Protein AF-A0AA48M439-F1 (afdb_monomer_lite)

Secondary structure (DSSP, 8-state):
---HHHHHHHHHHHHHHHHHHHHHHHHHHHHHHHHHHHHHHHTT-HHHHHHHHHHHHHHHHHHHHHHHHHTT---

Foldseek 3Di:
DDDPVNVVVVVVVVVLVVLVVVLVVLVVLLVVLVVQLVVCVVVVNNVSNVVSVVVNVVSVVVSVQSVCVNVVNND

Radius of gyration: 17.89 Å; chains: 1; bounding box: 37×13×57 Å

Organism: NCBI:txid556182

Sequence (75 aa):
MTSTIELARSSKEVHQALLKDYARELFATLESLSISAGEAAYRDNFTLASMHFDSIKLIGKELVSTFRQLDGSAQ

Structure (mmCIF, N/CA/C/O backbone):
data_AF-A0AA48M439-F1
#
_entry.id   AF-A0AA48M439-F1
#
loop_
_atom_site.group_PDB
_atom_site.id
_atom_site.type_symbol
_atom_site.label_atom_id
_atom_site.label_alt_id
_atom_site.label_comp_id
_atom_site.label_asym_id
_atom_site.label_entity_id
_atom_site.label_seq_id
_atom_site.pdbx_PDB_ins_code
_atom_site.Cartn_x
_atom_site.Cartn_y
_atom_site.Cartn_z
_atom_site.occupancy
_atom_site.B_iso_or_equiv
_atom_site.auth_seq_id
_atom_site.auth_comp_id
_atom_site.auth_asym_id
_atom_site.auth_atom_id
_atom_site.pdbx_PDB_model_num
ATOM 1 N N . MET A 1 1 ? -14.776 1.128 39.646 1.00 63.81 1 MET A N 1
ATOM 2 C CA . MET A 1 1 ? -15.241 -0.001 38.814 1.00 63.81 1 MET A CA 1
ATOM 3 C C . MET A 1 1 ? -15.612 0.580 37.463 1.00 63.81 1 MET A C 1
ATOM 5 O O . MET A 1 1 ? -16.622 1.262 37.384 1.00 63.81 1 MET A O 1
ATOM 9 N N . THR A 1 2 ? -14.753 0.431 36.456 1.00 65.38 2 THR A N 1
ATOM 10 C CA . THR A 1 2 ? -15.013 0.941 35.099 1.00 65.38 2 THR A CA 1
ATOM 11 C C . THR A 1 2 ? -16.131 0.119 34.470 1.00 65.38 2 THR A C 1
ATOM 13 O O . THR A 1 2 ? -16.109 -1.109 34.569 1.00 65.38 2 THR A O 1
ATOM 16 N N . SER A 1 3 ? -17.128 0.769 33.872 1.00 79.75 3 SER A N 1
ATOM 17 C CA . SER A 1 3 ? -18.256 0.032 33.295 1.00 79.75 3 SER A CA 1
ATOM 18 C C . SER A 1 3 ? -17.840 -0.682 32.002 1.00 79.75 3 SER A C 1
ATOM 20 O O . SER A 1 3 ? -16.985 -0.204 31.255 1.00 79.75 3 SER A O 1
ATOM 22 N N . THR A 1 4 ? -18.472 -1.815 31.688 1.00 79.50 4 THR A N 1
ATOM 23 C CA . THR A 1 4 ? -18.244 -2.566 30.438 1.00 79.50 4 THR A CA 1
ATOM 24 C C . THR A 1 4 ? -18.443 -1.701 29.183 1.00 79.50 4 THR A C 1
ATOM 26 O O . THR A 1 4 ? -17.784 -1.914 28.168 1.00 79.50 4 THR A O 1
ATOM 29 N N . ILE A 1 5 ? -19.304 -0.681 29.261 1.00 78.94 5 ILE A N 1
ATOM 30 C CA . ILE A 1 5 ? -19.585 0.268 28.173 1.00 78.94 5 ILE A CA 1
ATOM 31 C C . ILE A 1 5 ? -18.391 1.202 27.929 1.00 78.94 5 ILE A C 1
ATOM 33 O O . ILE A 1 5 ? -18.046 1.479 26.781 1.00 78.94 5 ILE A O 1
ATOM 37 N N . GLU A 1 6 ? -17.736 1.669 28.993 1.00 76.94 6 GLU A N 1
ATOM 38 C CA . GLU A 1 6 ? -16.549 2.527 28.890 1.00 76.94 6 GLU A CA 1
ATOM 39 C C . GLU A 1 6 ? -15.352 1.762 28.320 1.00 76.94 6 GLU A C 1
ATOM 41 O O . GLU A 1 6 ? -14.635 2.290 27.472 1.00 76.94 6 GLU A O 1
ATOM 46 N N . LEU A 1 7 ? -15.184 0.494 28.709 1.00 78.62 7 LEU A N 1
ATOM 47 C CA . LEU A 1 7 ? -14.148 -0.380 28.151 1.00 78.62 7 LEU A CA 1
ATOM 48 C C . LEU A 1 7 ? -14.357 -0.632 26.650 1.00 78.62 7 LEU A C 1
ATOM 50 O O . LEU A 1 7 ? -13.411 -0.524 25.871 1.00 78.62 7 LEU A O 1
ATOM 54 N N . ALA A 1 8 ? -15.593 -0.909 26.222 1.00 77.88 8 ALA A N 1
ATOM 55 C CA . ALA A 1 8 ? -15.914 -1.117 24.810 1.00 77.88 8 ALA A CA 1
ATOM 56 C C . ALA A 1 8 ? -15.701 0.155 23.969 1.00 77.88 8 ALA A C 1
ATOM 58 O O . ALA A 1 8 ? -15.178 0.086 22.855 1.00 77.88 8 ALA A O 1
ATOM 59 N N . ARG A 1 9 ? -16.062 1.326 24.510 1.00 81.31 9 ARG A N 1
ATOM 60 C CA . ARG A 1 9 ? -15.813 2.619 23.859 1.00 81.31 9 ARG A CA 1
ATOM 61 C C . ARG A 1 9 ? -14.317 2.882 23.697 1.00 81.31 9 ARG A C 1
ATOM 63 O O . ARG A 1 9 ? -13.878 3.157 22.585 1.00 81.31 9 ARG A O 1
ATOM 70 N N . SER A 1 10 ? -13.548 2.722 24.772 1.00 84.00 10 SER A N 1
ATOM 71 C CA . SER A 1 10 ? -12.097 2.916 24.753 1.00 84.00 10 SER A CA 1
ATOM 72 C C . SER A 1 10 ? -11.409 1.966 23.768 1.00 84.00 10 SER A C 1
ATOM 74 O O . SER A 1 10 ? -10.568 2.389 22.981 1.00 84.00 10 SER A O 1
ATOM 76 N N . SER A 1 11 ? -11.822 0.696 23.731 1.00 86.56 11 SER A N 1
ATOM 77 C CA . SER A 1 11 ? -11.291 -0.281 22.775 1.00 86.56 11 SER A CA 1
ATOM 78 C C . SER A 1 11 ? -11.562 0.119 21.320 1.00 86.56 11 SER A C 1
ATOM 80 O O . SER A 1 11 ? -10.661 0.029 20.484 1.00 86.56 11 SER A O 1
ATOM 82 N N . LYS A 1 12 ? -12.763 0.630 21.016 1.00 87.62 12 LYS A N 1
ATOM 83 C CA . LYS A 1 12 ? -13.106 1.133 19.679 1.00 87.62 12 LYS A CA 1
ATOM 84 C C . LYS A 1 12 ? -12.263 2.350 19.288 1.00 87.62 12 LYS A C 1
ATOM 86 O O . LYS A 1 12 ? -11.796 2.424 18.154 1.00 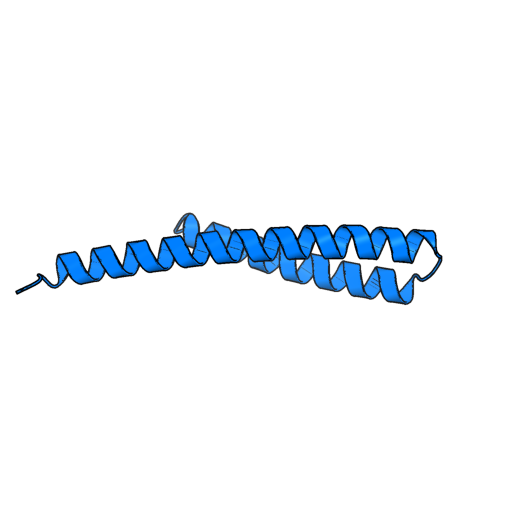87.62 12 LYS A O 1
ATOM 91 N N . GLU A 1 13 ? -12.063 3.288 20.209 1.00 89.94 13 GLU A N 1
ATOM 92 C CA . GLU A 1 13 ? -11.247 4.487 19.981 1.00 89.94 13 GLU A CA 1
ATOM 93 C C . GLU A 1 13 ? -9.784 4.127 19.696 1.00 89.94 13 GLU A C 1
ATOM 95 O O . GLU A 1 13 ? -9.207 4.622 18.728 1.00 89.94 13 GLU A O 1
ATOM 100 N N . VAL A 1 14 ? -9.209 3.205 20.475 1.00 92.31 14 VAL A N 1
ATOM 101 C CA . VAL A 1 14 ? -7.845 2.700 20.258 1.00 92.31 14 VAL A CA 1
ATOM 102 C C . VAL A 1 14 ? -7.731 1.996 18.906 1.00 92.31 14 VAL A C 1
ATOM 104 O O . VAL A 1 14 ? -6.797 2.260 18.154 1.00 92.31 14 VAL A O 1
ATOM 107 N N . HIS A 1 15 ? -8.695 1.145 18.553 1.00 91.75 15 HIS A N 1
ATOM 108 C CA . HIS A 1 15 ? -8.693 0.455 17.265 1.00 91.75 15 HIS A CA 1
ATOM 109 C C . HIS A 1 15 ? -8.751 1.433 16.080 1.00 91.75 15 HIS A C 1
ATOM 111 O O . HIS A 1 15 ? -7.979 1.305 15.132 1.00 91.75 15 HIS A O 1
ATOM 117 N 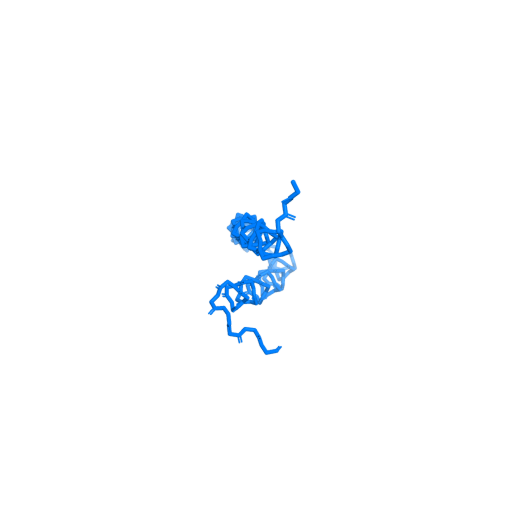N . GLN A 1 16 ? -9.603 2.461 16.151 1.00 93.31 16 GLN A N 1
ATOM 118 C CA . GLN A 1 16 ? -9.661 3.501 15.121 1.00 93.31 16 GLN A CA 1
ATOM 119 C C . GLN A 1 16 ? -8.371 4.324 15.033 1.00 93.31 16 GLN A C 1
ATOM 121 O O . GLN A 1 16 ? -7.986 4.724 13.935 1.00 93.31 16 GLN A O 1
ATOM 126 N N . ALA A 1 17 ? -7.709 4.597 16.161 1.00 94.50 17 ALA A N 1
ATOM 127 C CA . ALA A 1 17 ? -6.417 5.276 16.161 1.00 94.50 17 ALA A CA 1
ATOM 128 C C . ALA A 1 17 ? -5.352 4.436 15.438 1.00 94.50 17 ALA A C 1
ATOM 130 O O . ALA A 1 17 ? -4.700 4.941 14.526 1.00 94.50 17 ALA A O 1
ATOM 131 N N . LEU A 1 18 ? -5.269 3.139 15.751 1.00 96.44 18 LEU A N 1
ATOM 132 C CA . LEU A 1 18 ? -4.336 2.212 15.105 1.00 96.44 18 LEU A CA 1
ATOM 133 C C . LEU A 1 18 ? -4.579 2.091 13.596 1.00 96.44 18 LEU A C 1
ATOM 135 O O . LEU A 1 18 ? -3.626 2.122 12.826 1.00 96.44 18 LEU A O 1
ATOM 139 N N . LEU A 1 19 ? -5.838 2.017 13.152 1.00 96.38 19 LEU A N 1
ATOM 140 C CA . LEU A 1 19 ? -6.160 1.985 11.721 1.00 96.38 19 LEU A CA 1
ATOM 141 C C . LEU A 1 19 ? -5.730 3.268 10.994 1.00 96.38 19 LEU A C 1
ATOM 143 O O . LEU A 1 19 ? -5.287 3.208 9.849 1.00 96.38 19 LEU A O 1
ATOM 147 N N . LYS A 1 20 ? -5.835 4.436 11.641 1.00 96.69 20 LYS A N 1
ATOM 148 C CA . LYS A 1 20 ? -5.364 5.705 11.059 1.00 96.69 20 LYS A CA 1
ATOM 149 C C . LYS A 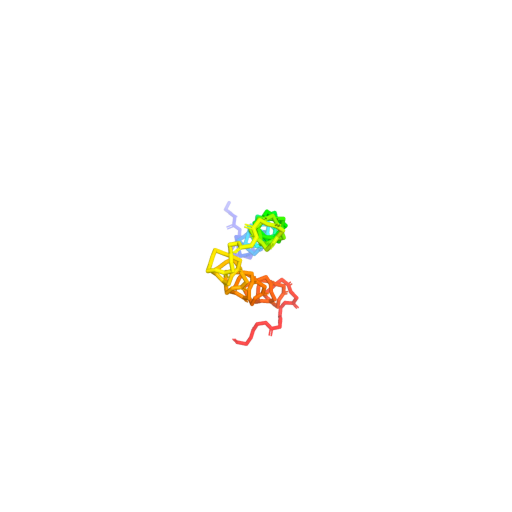1 20 ? -3.846 5.742 10.939 1.00 96.69 20 LYS A C 1
ATOM 151 O O . LYS A 1 20 ? -3.343 6.220 9.926 1.00 96.69 20 LYS A O 1
ATOM 156 N N . ASP A 1 21 ? -3.132 5.260 11.950 1.00 97.81 21 ASP A N 1
ATOM 157 C CA . ASP A 1 21 ? -1.670 5.186 11.910 1.00 97.81 21 ASP A CA 1
ATOM 158 C C . ASP A 1 21 ? -1.205 4.190 10.849 1.00 97.81 21 ASP A C 1
ATOM 160 O O . ASP A 1 21 ? -0.374 4.534 10.010 1.00 97.81 21 ASP A O 1
ATOM 164 N N . TYR A 1 22 ? -1.848 3.026 10.771 1.00 97.56 22 TYR A N 1
ATOM 165 C CA . TYR A 1 22 ? -1.581 2.049 9.722 1.00 97.56 22 TYR A CA 1
ATOM 166 C C . TYR A 1 22 ? -1.840 2.613 8.317 1.00 97.56 22 TYR A C 1
ATOM 168 O O . TYR A 1 22 ? -1.006 2.470 7.425 1.00 97.56 22 TYR A O 1
ATOM 176 N N . ALA A 1 23 ? -2.941 3.347 8.114 1.00 97.62 23 ALA A N 1
ATOM 177 C CA . ALA A 1 23 ? -3.214 4.016 6.840 1.00 97.62 23 ALA A CA 1
ATOM 178 C C . ALA A 1 23 ? -2.116 5.025 6.452 1.00 97.62 23 ALA A C 1
ATOM 180 O O . ALA A 1 23 ? -1.765 5.131 5.275 1.00 97.62 23 ALA A O 1
ATOM 181 N N . ARG A 1 24 ? -1.550 5.756 7.424 1.00 97.81 24 ARG A N 1
ATOM 182 C CA . ARG A 1 24 ? -0.427 6.680 7.182 1.00 97.81 24 ARG A CA 1
ATOM 183 C C . ARG A 1 24 ? 0.836 5.932 6.765 1.00 97.81 24 ARG A C 1
ATOM 185 O O . ARG A 1 24 ? 1.497 6.358 5.822 1.00 97.81 24 ARG A O 1
ATOM 192 N N . GLU A 1 25 ? 1.150 4.820 7.422 1.00 98.12 25 GLU A N 1
ATOM 193 C CA . GLU A 1 25 ? 2.304 3.981 7.072 1.00 98.12 25 GLU A CA 1
ATOM 194 C C . GLU A 1 25 ? 2.167 3.368 5.672 1.00 98.12 25 GLU A C 1
ATOM 196 O O . GLU A 1 25 ? 3.115 3.391 4.881 1.00 98.12 25 GLU A O 1
ATOM 201 N N . LEU A 1 26 ? 0.971 2.882 5.325 1.00 98.12 26 LEU A N 1
ATOM 202 C CA . LEU A 1 26 ? 0.666 2.390 3.981 1.00 98.12 26 LEU A CA 1
ATOM 203 C C . LEU A 1 26 ? 0.843 3.490 2.930 1.00 98.12 26 LEU A C 1
ATOM 205 O O . LEU A 1 26 ? 1.420 3.235 1.874 1.00 98.12 26 LEU A O 1
ATOM 209 N N . PHE A 1 27 ? 0.396 4.717 3.216 1.00 97.62 27 PHE A N 1
ATOM 210 C CA . PHE A 1 27 ? 0.570 5.849 2.307 1.00 97.62 27 PHE A CA 1
ATOM 211 C C . PHE A 1 27 ? 2.050 6.207 2.101 1.00 97.62 27 PHE A C 1
ATOM 213 O O . PHE A 1 27 ? 2.488 6.347 0.961 1.00 97.62 27 PHE A O 1
ATOM 220 N N . ALA A 1 28 ? 2.840 6.278 3.176 1.00 97.88 28 ALA A N 1
ATOM 221 C CA . ALA A 1 28 ? 4.280 6.533 3.085 1.00 97.88 28 ALA A CA 1
ATOM 222 C C . ALA A 1 28 ? 5.010 5.434 2.289 1.00 97.88 28 ALA A C 1
ATOM 224 O O . ALA A 1 28 ? 5.886 5.710 1.467 1.00 97.88 28 ALA A O 1
ATOM 225 N N . THR A 1 29 ? 4.606 4.176 2.480 1.00 97.81 29 THR A N 1
ATOM 226 C CA . THR A 1 29 ? 5.136 3.035 1.720 1.00 97.81 29 THR A CA 1
ATOM 227 C C . THR A 1 29 ? 4.783 3.146 0.236 1.00 97.81 29 THR A C 1
ATOM 229 O O . THR A 1 29 ? 5.632 2.923 -0.627 1.00 97.81 29 THR A O 1
ATOM 232 N N . LEU A 1 30 ? 3.538 3.515 -0.076 1.00 97.94 30 LEU A N 1
ATOM 233 C CA . LEU A 1 30 ? 3.059 3.706 -1.442 1.00 97.94 30 LEU A CA 1
ATOM 234 C C . LEU A 1 30 ? 3.830 4.817 -2.169 1.00 97.94 30 LEU A C 1
ATOM 236 O O . LEU A 1 30 ? 4.209 4.637 -3.327 1.00 97.94 30 LEU A O 1
ATOM 240 N N . GLU A 1 31 ? 4.087 5.938 -1.494 1.00 97.81 31 GLU A N 1
ATOM 241 C CA . GLU A 1 31 ? 4.899 7.041 -2.018 1.00 97.81 31 GLU A CA 1
ATOM 242 C C . GLU A 1 31 ? 6.326 6.572 -2.333 1.00 97.81 31 GLU A C 1
ATOM 244 O O . GLU A 1 31 ? 6.799 6.735 -3.461 1.00 97.81 31 GLU A O 1
ATOM 249 N N . SER A 1 32 ? 6.978 5.901 -1.379 1.00 98.25 32 SER A N 1
ATOM 250 C CA . SER A 1 32 ? 8.334 5.371 -1.554 1.00 98.25 32 SER A CA 1
ATOM 251 C C . SER A 1 32 ? 8.430 4.387 -2.726 1.00 98.25 32 SER A C 1
ATOM 253 O O . SER A 1 32 ? 9.315 4.513 -3.577 1.00 98.25 32 SER A O 1
ATOM 255 N N . LEU A 1 33 ? 7.485 3.446 -2.830 1.00 98.00 33 LEU A N 1
ATOM 256 C CA . LEU A 1 33 ? 7.433 2.492 -3.938 1.00 98.00 33 LEU A CA 1
ATOM 257 C C . LEU A 1 33 ? 7.188 3.180 -5.284 1.00 98.00 33 LEU A C 1
ATOM 259 O O . LEU A 1 33 ? 7.759 2.760 -6.288 1.00 98.00 33 LEU A O 1
ATOM 263 N N . SER A 1 34 ? 6.367 4.231 -5.315 1.00 97.62 34 SER A N 1
ATOM 264 C CA . SER A 1 34 ? 6.069 4.982 -6.541 1.00 97.62 34 SER A CA 1
ATOM 265 C C . SER A 1 34 ? 7.303 5.710 -7.069 1.00 97.62 34 SER A C 1
ATOM 267 O O . SER A 1 34 ? 7.585 5.651 -8.266 1.00 97.62 34 SER A O 1
ATOM 269 N N . ILE A 1 35 ? 8.076 6.333 -6.175 1.00 98.31 35 ILE A N 1
ATOM 270 C CA . ILE A 1 35 ? 9.358 6.959 -6.521 1.00 98.31 35 ILE A CA 1
ATOM 271 C C . ILE A 1 35 ? 10.327 5.895 -7.048 1.00 98.31 35 ILE A C 1
ATOM 273 O O . ILE A 1 35 ? 10.866 6.043 -8.144 1.00 98.31 35 ILE A O 1
ATOM 277 N N . SER A 1 36 ? 10.487 4.787 -6.319 1.00 97.94 36 SER A N 1
ATOM 278 C CA . SER A 1 36 ? 11.415 3.715 -6.693 1.00 97.94 36 SER A CA 1
ATOM 279 C C . SER A 1 36 ? 11.053 3.048 -8.030 1.00 97.94 36 SER A C 1
ATOM 281 O O . SER A 1 36 ? 11.934 2.770 -8.844 1.00 97.94 36 SER A O 1
ATOM 283 N N . ALA A 1 37 ? 9.758 2.869 -8.320 1.00 97.88 37 ALA A N 1
ATOM 284 C CA . ALA A 1 37 ? 9.281 2.399 -9.621 1.00 97.88 37 ALA A CA 1
ATOM 285 C C . ALA A 1 37 ? 9.672 3.358 -10.757 1.00 97.88 37 ALA A C 1
ATOM 287 O O . ALA A 1 37 ? 10.148 2.913 -11.804 1.00 97.88 37 ALA A O 1
ATOM 288 N N . GLY A 1 38 ? 9.495 4.666 -10.543 1.00 97.75 38 GLY A N 1
ATOM 289 C CA . GLY A 1 38 ? 9.876 5.705 -11.500 1.00 97.75 38 GLY A CA 1
ATOM 290 C C . GLY A 1 38 ? 11.384 5.740 -11.758 1.00 97.75 38 GLY A C 1
ATOM 291 O O . GLY A 1 38 ? 11.808 5.785 -12.911 1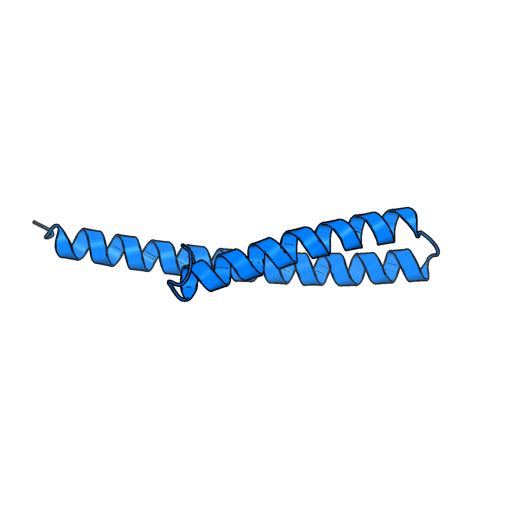.00 97.75 38 GLY A O 1
ATOM 292 N N . GLU A 1 39 ? 12.200 5.642 -10.708 1.00 98.25 39 GLU A N 1
ATOM 293 C CA . GLU A 1 39 ? 13.662 5.575 -10.826 1.00 98.25 39 GLU A CA 1
ATOM 294 C C . GLU A 1 39 ? 14.130 4.320 -11.568 1.00 98.25 39 GLU A C 1
ATOM 296 O O . GLU A 1 39 ? 15.017 4.397 -12.420 1.00 98.25 39 GLU A O 1
ATOM 301 N N . ALA A 1 40 ? 13.529 3.165 -11.272 1.00 98.25 40 ALA A N 1
ATOM 302 C CA . ALA A 1 40 ? 13.838 1.915 -11.952 1.00 98.25 40 ALA A CA 1
ATOM 303 C C . ALA A 1 40 ? 13.497 1.992 -13.447 1.00 98.25 40 ALA A C 1
ATOM 305 O O . ALA A 1 40 ? 14.315 1.593 -14.275 1.00 98.25 40 ALA A O 1
ATOM 306 N N . ALA A 1 41 ? 12.337 2.557 -13.795 1.00 97.81 41 ALA A N 1
ATOM 307 C CA . ALA A 1 41 ? 11.930 2.760 -15.182 1.00 97.81 41 ALA A CA 1
ATOM 308 C C . ALA A 1 41 ? 12.845 3.753 -15.917 1.00 97.81 41 ALA A C 1
ATOM 310 O O . ALA A 1 41 ? 13.245 3.485 -17.043 1.00 97.81 41 ALA A O 1
ATOM 311 N N . TYR A 1 42 ? 13.229 4.861 -15.273 1.00 98.00 42 TYR A N 1
ATOM 312 C CA . TYR A 1 42 ? 14.158 5.844 -15.843 1.00 98.00 42 TYR A CA 1
ATOM 313 C C . TYR A 1 42 ? 15.544 5.253 -16.149 1.00 98.00 42 TYR A C 1
ATOM 315 O O . TYR A 1 42 ? 16.215 5.689 -17.078 1.00 98.00 42 TYR A O 1
ATOM 323 N N . ARG A 1 43 ? 15.980 4.254 -15.372 1.00 98.06 43 ARG A N 1
ATOM 324 C CA . ARG A 1 43 ? 17.249 3.533 -15.570 1.00 98.06 43 ARG A CA 1
ATOM 325 C C . ARG A 1 43 ? 17.117 2.292 -16.465 1.00 98.06 43 ARG A C 1
ATOM 327 O O . ARG A 1 43 ? 17.995 1.434 -16.416 1.00 98.06 43 ARG A O 1
ATOM 334 N N . ASP A 1 44 ? 16.017 2.155 -17.205 1.00 97.94 44 ASP A N 1
ATOM 335 C CA . ASP A 1 44 ? 15.696 0.995 -18.052 1.00 97.94 44 ASP A CA 1
ATOM 336 C C . ASP A 1 44 ? 15.684 -0.362 -17.308 1.00 97.94 44 ASP A C 1
ATOM 3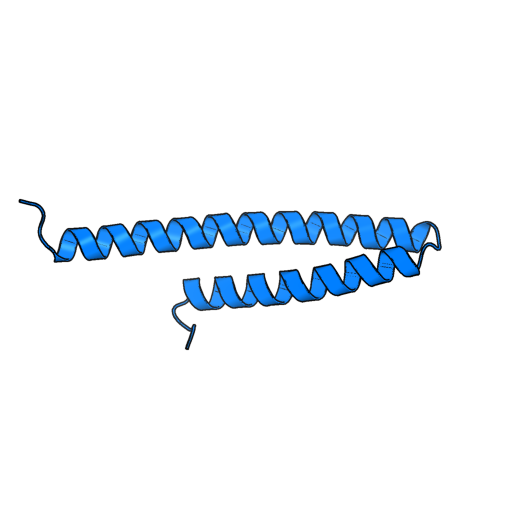38 O O . ASP A 1 44 ? 15.787 -1.433 -17.910 1.00 97.94 44 ASP A O 1
ATOM 342 N N . ASN A 1 45 ? 15.513 -0.359 -15.981 1.00 97.81 45 ASN A N 1
ATOM 343 C CA . ASN A 1 45 ? 15.377 -1.573 -15.176 1.00 97.81 45 ASN A CA 1
ATOM 344 C C . ASN A 1 45 ? 13.898 -1.957 -15.018 1.00 97.81 45 ASN A C 1
ATOM 346 O O . ASN A 1 45 ? 13.297 -1.839 -13.945 1.00 97.81 45 ASN A O 1
ATOM 350 N N . PHE A 1 46 ? 13.303 -2.435 -16.111 1.00 96.69 46 PHE A N 1
ATOM 351 C CA . PHE A 1 46 ? 11.875 -2.763 -16.167 1.00 96.69 46 PHE A CA 1
ATOM 352 C C . PHE A 1 46 ? 11.464 -3.915 -15.246 1.00 96.69 46 PHE A C 1
ATOM 354 O O . PHE A 1 46 ? 10.337 -3.923 -14.754 1.00 96.69 46 PHE A O 1
ATOM 361 N N . THR A 1 47 ? 12.366 -4.855 -14.954 1.00 97.94 47 THR A N 1
ATOM 362 C CA . THR A 1 47 ? 12.100 -5.933 -13.990 1.00 97.94 47 THR A CA 1
ATOM 363 C C . THR A 1 47 ? 11.850 -5.360 -12.599 1.00 97.94 47 THR A C 1
ATOM 365 O O . THR A 1 47 ? 10.851 -5.692 -11.962 1.00 97.94 47 THR A O 1
ATOM 368 N N . LEU A 1 48 ? 12.723 -4.459 -12.138 1.00 97.62 48 LEU A N 1
ATOM 369 C CA . LEU A 1 48 ? 12.568 -3.810 -10.839 1.00 97.62 48 LEU A CA 1
ATOM 370 C C . LEU A 1 48 ? 11.339 -2.896 -10.806 1.00 97.62 48 LEU A C 1
ATOM 372 O O . LEU A 1 48 ? 10.550 -2.971 -9.864 1.00 97.62 48 LEU A O 1
ATOM 376 N N . ALA A 1 49 ? 11.120 -2.109 -11.863 1.00 97.75 49 ALA A N 1
ATOM 377 C CA . ALA A 1 49 ? 9.927 -1.275 -11.982 1.00 97.75 49 ALA A CA 1
ATOM 378 C C . ALA A 1 49 ? 8.638 -2.112 -11.891 1.00 97.75 49 ALA A C 1
ATOM 380 O O . ALA A 1 49 ? 7.723 -1.754 -11.151 1.00 97.75 49 ALA A O 1
ATOM 381 N N . SER A 1 50 ? 8.583 -3.267 -12.568 1.00 98.06 50 SER A N 1
ATOM 382 C CA . SER A 1 50 ? 7.436 -4.183 -12.511 1.00 98.06 50 SER A CA 1
ATOM 383 C C . SER A 1 50 ? 7.184 -4.714 -11.100 1.00 98.06 50 SER A C 1
ATOM 385 O O . SER A 1 50 ? 6.040 -4.715 -10.648 1.00 98.06 50 SER A O 1
ATOM 387 N N . MET A 1 51 ? 8.235 -5.114 -10.376 1.00 98.12 51 MET A N 1
ATOM 388 C CA . MET A 1 51 ? 8.101 -5.571 -8.986 1.00 98.12 51 MET A CA 1
ATOM 389 C C . MET A 1 51 ? 7.549 -4.468 -8.072 1.00 98.12 51 MET A C 1
ATOM 391 O O . MET A 1 51 ? 6.684 -4.727 -7.228 1.00 98.12 51 MET A O 1
ATOM 395 N N . HIS A 1 52 ? 8.000 -3.224 -8.256 1.00 98.06 52 HIS A N 1
ATOM 396 C CA . HIS A 1 52 ? 7.448 -2.090 -7.521 1.00 98.06 52 HIS A CA 1
ATOM 397 C C . HIS A 1 52 ? 5.989 -1.819 -7.894 1.00 98.06 52 HIS A C 1
ATOM 399 O O . HIS A 1 52 ? 5.179 -1.627 -6.991 1.00 98.06 52 HIS A O 1
ATOM 405 N N . PHE A 1 53 ? 5.605 -1.887 -9.173 1.00 97.75 53 PHE A N 1
ATOM 406 C CA . PHE A 1 53 ? 4.203 -1.735 -9.578 1.00 97.75 53 PHE A CA 1
ATOM 407 C C . PHE A 1 53 ? 3.283 -2.792 -8.963 1.00 97.75 53 PHE A C 1
ATOM 409 O O . PHE A 1 53 ? 2.166 -2.470 -8.554 1.00 97.75 53 PHE A O 1
ATOM 416 N N . ASP A 1 54 ? 3.730 -4.041 -8.862 1.00 98.12 54 ASP A N 1
ATOM 417 C CA . ASP A 1 54 ? 2.935 -5.086 -8.217 1.00 98.12 54 ASP A CA 1
ATOM 418 C C . ASP A 1 54 ? 2.807 -4.856 -6.706 1.00 98.12 54 ASP A C 1
ATOM 420 O O . ASP A 1 54 ? 1.722 -5.029 -6.144 1.00 98.12 54 ASP A O 1
ATOM 424 N N . SER A 1 55 ? 3.862 -4.346 -6.070 1.00 98.06 55 SER A N 1
ATOM 425 C CA . SER A 1 55 ? 3.833 -3.941 -4.660 1.00 98.06 55 SER A CA 1
ATOM 426 C C . SER A 1 55 ? 2.887 -2.753 -4.430 1.00 98.06 55 SER A C 1
ATOM 428 O O . SER A 1 55 ? 2.072 -2.777 -3.512 1.00 98.06 55 SER A O 1
ATOM 430 N N . ILE A 1 56 ? 2.915 -1.750 -5.312 1.00 98.44 56 ILE A N 1
ATOM 431 C CA . ILE A 1 56 ? 2.004 -0.594 -5.309 1.00 98.44 56 ILE A CA 1
ATOM 432 C C . ILE A 1 56 ? 0.542 -1.048 -5.372 1.00 98.44 56 ILE A C 1
ATOM 434 O O . ILE A 1 56 ? -0.285 -0.575 -4.594 1.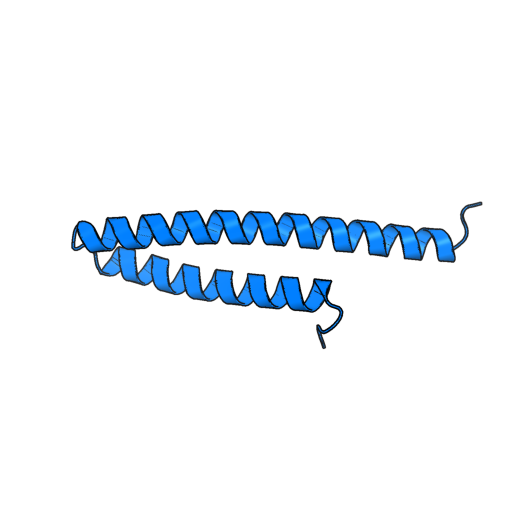00 98.44 56 ILE A O 1
ATOM 438 N N . LYS A 1 57 ? 0.211 -2.001 -6.255 1.00 98.06 57 LYS A N 1
ATOM 439 C CA . LYS A 1 57 ? -1.153 -2.552 -6.353 1.00 98.06 57 LYS A CA 1
ATOM 440 C C . LYS A 1 57 ? -1.587 -3.233 -5.056 1.00 98.06 57 LYS A C 1
ATOM 442 O O . LYS A 1 57 ? -2.752 -3.114 -4.678 1.00 98.06 57 LYS A O 1
ATOM 447 N N . LEU A 1 58 ? -0.687 -3.967 -4.401 1.00 97.94 58 LEU A N 1
ATOM 448 C CA . LEU A 1 58 ? -0.975 -4.638 -3.134 1.00 97.94 58 LEU A CA 1
ATOM 449 C C . LEU A 1 58 ? -1.257 -3.614 -2.026 1.00 97.94 58 LEU A C 1
ATOM 451 O O . LEU A 1 58 ? -2.316 -3.666 -1.405 1.00 97.94 58 LEU A O 1
ATOM 455 N N . ILE A 1 59 ? -0.356 -2.647 -1.841 1.00 97.75 59 ILE A N 1
ATOM 456 C CA . ILE A 1 59 ? -0.494 -1.595 -0.825 1.00 97.75 59 ILE A CA 1
ATOM 457 C C . ILE A 1 59 ? -1.741 -0.743 -1.076 1.00 97.75 59 ILE A C 1
ATOM 459 O O . ILE A 1 59 ? -2.479 -0.440 -0.142 1.00 97.75 59 ILE A O 1
ATOM 463 N N . GLY A 1 60 ? -2.043 -0.416 -2.335 1.00 97.31 60 GLY A N 1
ATOM 464 C CA . GLY A 1 60 ? -3.260 0.314 -2.689 1.00 97.31 60 GLY A CA 1
ATOM 465 C C . GLY A 1 60 ? -4.542 -0.427 -2.291 1.00 97.31 60 GLY A C 1
ATOM 466 O O . GLY A 1 60 ? -5.474 0.192 -1.779 1.00 97.31 60 GLY A O 1
ATOM 467 N N . LYS A 1 61 ? -4.594 -1.756 -2.467 1.00 97.56 61 LYS A N 1
ATOM 468 C CA . LYS A 1 61 ? -5.734 -2.573 -2.011 1.00 97.56 61 LYS A CA 1
ATOM 469 C C . LYS A 1 61 ? -5.870 -2.557 -0.489 1.00 97.56 61 LYS A C 1
ATOM 471 O O . LYS A 1 61 ? -6.985 -2.413 0.010 1.00 97.56 61 LYS A O 1
ATOM 476 N N . GLU A 1 62 ? -4.756 -2.669 0.227 1.00 97.44 62 GLU A N 1
ATOM 477 C CA . GLU A 1 62 ? -4.745 -2.645 1.692 1.00 97.44 62 GLU A CA 1
ATOM 478 C C . GLU A 1 62 ? -5.180 -1.283 2.246 1.00 97.44 62 GLU A C 1
ATOM 480 O O . GLU A 1 62 ? -5.968 -1.203 3.189 1.00 97.44 62 GLU A O 1
ATOM 485 N N . LEU A 1 63 ? -4.765 -0.195 1.595 1.00 96.88 63 LEU A N 1
ATOM 486 C CA . LEU A 1 63 ? -5.169 1.158 1.964 1.00 96.88 63 LEU A CA 1
ATOM 487 C C . LEU A 1 63 ? -6.683 1.360 1.783 1.00 96.88 63 LEU A C 1
ATOM 489 O O . LEU A 1 63 ? -7.351 1.880 2.674 1.00 96.88 63 LEU A O 1
ATOM 493 N N . VAL A 1 64 ? -7.252 0.882 0.669 1.00 96.12 64 VAL A N 1
ATOM 494 C CA . VAL A 1 64 ? -8.711 0.894 0.447 1.00 96.12 64 VAL A CA 1
ATOM 495 C C . VAL A 1 64 ? -9.442 0.057 1.501 1.00 96.12 64 VAL A C 1
ATOM 497 O O . VAL A 1 64 ? -10.480 0.486 2.004 1.00 96.12 64 VAL A O 1
ATOM 500 N N . SER A 1 65 ? -8.915 -1.119 1.854 1.00 96.56 65 SER A N 1
ATOM 501 C CA . SER A 1 65 ? -9.472 -1.964 2.920 1.00 96.56 65 SER A CA 1
ATOM 502 C C . SER A 1 65 ? -9.477 -1.238 4.268 1.00 96.56 65 SER A C 1
ATOM 504 O O . SER A 1 65 ? -10.503 -1.185 4.946 1.00 96.56 65 SER A O 1
ATOM 506 N N . THR A 1 66 ? -8.360 -0.603 4.619 1.00 96.06 66 THR A N 1
ATOM 507 C CA . THR A 1 66 ? -8.211 0.171 5.856 1.00 96.06 66 THR A CA 1
ATOM 508 C C . THR A 1 66 ? -9.196 1.339 5.910 1.00 96.06 66 THR A C 1
ATOM 510 O O . THR A 1 66 ? -9.854 1.544 6.930 1.00 96.06 66 THR A O 1
ATOM 513 N N . PHE A 1 67 ? -9.385 2.069 4.804 1.00 94.88 67 PHE A N 1
ATOM 514 C CA . PHE A 1 67 ? -10.393 3.132 4.749 1.00 94.88 67 PHE A CA 1
ATOM 515 C C . PHE A 1 67 ? -11.820 2.603 4.900 1.00 94.88 67 PHE A C 1
ATOM 517 O O . PHE A 1 67 ? -12.597 3.182 5.652 1.00 94.88 67 PHE A O 1
ATOM 524 N N . ARG A 1 68 ? -12.162 1.459 4.294 1.00 95.38 68 ARG A N 1
ATOM 525 C CA . ARG A 1 68 ? -13.482 0.834 4.500 1.00 95.38 68 ARG A CA 1
ATOM 526 C C . ARG A 1 68 ? -13.728 0.457 5.959 1.00 95.38 68 ARG A C 1
ATOM 528 O O . ARG A 1 68 ? -14.844 0.630 6.448 1.00 95.38 68 ARG A O 1
ATOM 535 N N . GLN A 1 69 ? -12.703 -0.028 6.661 1.00 93.31 69 GLN A N 1
ATOM 536 C CA . GLN A 1 69 ? -12.787 -0.317 8.097 1.00 93.31 69 GLN A CA 1
ATOM 537 C C . GLN A 1 69 ? -13.003 0.962 8.919 1.00 93.31 69 GLN A C 1
ATOM 539 O O . GLN A 1 69 ? -13.842 0.977 9.818 1.00 93.31 69 GLN A O 1
ATOM 544 N N . LEU A 1 70 ? -12.307 2.052 8.578 1.00 91.81 70 LEU A N 1
ATOM 545 C CA . LEU A 1 70 ? -12.483 3.358 9.223 1.00 91.81 70 LEU A CA 1
ATOM 546 C C . LEU A 1 70 ? -13.877 3.957 8.983 1.00 91.81 70 LEU A C 1
ATOM 548 O O . LEU A 1 70 ? -14.472 4.489 9.922 1.00 91.81 70 LEU A O 1
ATOM 552 N N . ASP A 1 71 ? -14.413 3.814 7.770 1.00 90.25 71 ASP A N 1
ATOM 553 C CA . ASP A 1 71 ? -15.756 4.267 7.388 1.00 90.25 71 ASP A CA 1
ATOM 554 C C . ASP A 1 71 ? -16.873 3.373 7.961 1.00 90.25 71 ASP A C 1
ATOM 556 O O . ASP A 1 71 ? -18.053 3.708 7.866 1.00 90.25 71 ASP A O 1
ATOM 560 N N . GLY A 1 72 ? -16.524 2.223 8.552 1.00 83.12 72 GLY A N 1
ATOM 561 C CA . GLY A 1 72 ? -17.486 1.241 9.057 1.00 83.12 72 GLY A CA 1
ATOM 562 C C . GLY A 1 72 ? -18.238 0.485 7.954 1.00 83.12 72 GLY A C 1
ATOM 563 O O . GLY A 1 72 ? -19.314 -0.048 8.209 1.00 83.12 72 GLY A O 1
ATOM 564 N N . SER A 1 73 ? -17.687 0.447 6.737 1.00 76.38 73 SER A N 1
ATOM 565 C CA . SER A 1 73 ? -18.248 -0.239 5.562 1.00 76.38 73 SER A CA 1
ATOM 566 C C . SER A 1 73 ? -17.566 -1.576 5.245 1.00 76.38 73 SER A C 1
ATOM 568 O O . SER A 1 73 ? -17.901 -2.219 4.248 1.00 76.38 73 SER A O 1
ATOM 570 N N . ALA A 1 74 ? -16.611 -2.002 6.076 1.00 71.50 74 ALA A N 1
ATOM 571 C CA . ALA A 1 74 ? -16.042 -3.343 6.012 1.00 71.50 74 ALA A CA 1
ATOM 572 C C . ALA A 1 74 ? -17.131 -4.378 6.356 1.00 71.50 74 ALA A C 1
ATOM 574 O O . ALA A 1 74 ? -17.660 -4.365 7.468 1.00 71.50 74 ALA A O 1
ATOM 575 N N . GLN A 1 75 ? -17.497 -5.204 5.369 1.00 52.78 75 GLN A N 1
ATOM 576 C CA . GLN A 1 75 ? -18.426 -6.333 5.509 1.00 52.78 75 GLN A CA 1
ATOM 577 C C . GLN A 1 75 ? -17.720 -7.558 6.083 1.00 52.78 75 GLN A C 1
ATOM 579 O O . GLN A 1 75 ? -16.558 -7.793 5.678 1.00 52.78 75 GLN A O 1
#

pLDDT: mean 92.5, std 9.45, range [52.78, 98.44]